Protein AF-A0A429XKH0-F1 (afdb_monomer_lite)

Organism: NCBI:txid2602574

Radius of gyration: 14.29 Å; chains: 1; bounding box: 34×18×40 Å

InterPro domains:
  IPR036291 NAD(P)-binding domain superfamily [SSF51735] (3-70)

Sequence (75 aa):
MDCDKITEVLFHNINIQLIIVKHFINKMQAVSIGNIINVINFLAFRPFPYLTLYSATQSFLLNSFEGIAKVSRKK

Foldseek 3Di:
DDPVVLVVLLCVLAVVLVVVCVVCLVVCLVVVHDDDDDDADPLLVPPDPPCNSVSVSRVVVVVVVVVVVVVSVVD

Secondary structure (DSSP, 8-state):
--HHHHHHHHIIIIIHHHHHHHHHHHHHHHTT---------GGGTS--TT-HHHHHHHHHHHHHHHHHHHHHTT-

pLDDT: mean 90.42, std 6.55, range [54.69, 95.31]

Structure (mmCIF, N/CA/C/O backbone):
data_AF-A0A429XKH0-F1
#
_entry.id   AF-A0A429XKH0-F1
#
loop_
_atom_site.group_PDB
_atom_site.id
_atom_site.type_symbol
_atom_site.label_atom_id
_atom_site.label_alt_id
_atom_site.label_comp_id
_atom_site.label_asym_id
_atom_site.label_entity_id
_atom_site.label_seq_id
_atom_site.pdbx_PDB_ins_code
_atom_site.Cartn_x
_atom_site.Cartn_y
_atom_site.Cartn_z
_atom_site.occupancy
_atom_site.B_iso_or_equiv
_atom_site.auth_seq_id
_atom_site.auth_comp_id
_atom_site.auth_asym_id
_atom_site.auth_atom_id
_atom_site.pdbx_PDB_model_num
ATOM 1 N N . MET A 1 1 ? 7.119 -1.480 -23.461 1.00 63.69 1 MET A N 1
ATOM 2 C CA . MET A 1 1 ? 6.426 -1.630 -22.165 1.00 63.69 1 MET A CA 1
ATOM 3 C C . MET A 1 1 ? 5.082 -2.244 -22.495 1.00 63.69 1 MET A C 1
ATOM 5 O O . MET A 1 1 ? 4.389 -1.685 -23.330 1.00 63.69 1 MET A O 1
ATOM 9 N N . ASP A 1 2 ? 4.811 -3.443 -21.994 1.00 86.56 2 ASP A N 1
ATOM 10 C CA . ASP A 1 2 ? 3.629 -4.225 -22.368 1.00 86.56 2 ASP A CA 1
ATOM 11 C C . ASP A 1 2 ? 2.436 -3.812 -21.494 1.00 86.56 2 ASP A C 1
ATOM 13 O O . ASP A 1 2 ? 2.554 -3.807 -20.265 1.00 86.56 2 ASP A O 1
ATOM 17 N N . CYS A 1 3 ? 1.327 -3.416 -22.117 1.00 86.75 3 CYS A N 1
ATOM 18 C CA . CYS A 1 3 ? 0.134 -2.925 -21.425 1.00 86.75 3 CYS A CA 1
ATOM 19 C C . CYS A 1 3 ? -0.469 -3.974 -20.485 1.00 86.75 3 CYS A C 1
ATOM 21 O O . CYS A 1 3 ? -0.952 -3.620 -19.403 1.00 86.75 3 CYS A O 1
ATOM 23 N N . ASP A 1 4 ? -0.373 -5.251 -20.846 1.00 90.88 4 ASP A N 1
ATOM 24 C CA . ASP A 1 4 ? -0.926 -6.338 -20.041 1.00 90.88 4 ASP A CA 1
ATOM 25 C C . ASP A 1 4 ? -0.145 -6.483 -18.731 1.00 90.88 4 ASP A C 1
ATOM 27 O O . ASP A 1 4 ? -0.725 -6.509 -17.644 1.00 90.88 4 ASP A O 1
ATOM 31 N N . LYS A 1 5 ? 1.189 -6.412 -18.811 1.00 87.12 5 LYS A N 1
ATOM 32 C CA . LYS A 1 5 ? 2.069 -6.432 -17.632 1.00 87.12 5 LYS A CA 1
ATOM 33 C C . LYS A 1 5 ? 1.860 -5.225 -16.723 1.00 87.12 5 LYS A C 1
ATOM 35 O O . LYS A 1 5 ? 1.932 -5.355 -15.504 1.00 87.12 5 LYS A O 1
ATOM 40 N N . ILE A 1 6 ? 1.607 -4.040 -17.288 1.00 88.94 6 ILE A N 1
ATOM 41 C CA . ILE A 1 6 ? 1.286 -2.849 -16.482 1.00 88.94 6 ILE A CA 1
ATOM 42 C C . ILE A 1 6 ? 0.010 -3.098 -15.682 1.00 88.94 6 ILE A C 1
ATOM 44 O O . ILE A 1 6 ? -0.032 -2.841 -14.477 1.00 88.94 6 ILE A O 1
ATOM 48 N N . THR A 1 7 ? -1.019 -3.603 -16.356 1.00 90.06 7 THR A N 1
ATOM 49 C CA . THR A 1 7 ? -2.332 -3.848 -15.759 1.00 90.06 7 THR A CA 1
ATOM 50 C C . THR A 1 7 ? -2.239 -4.887 -14.650 1.00 90.06 7 THR A C 1
ATOM 52 O O . THR A 1 7 ? -2.788 -4.676 -13.570 1.00 90.06 7 THR A O 1
ATOM 55 N N . GLU A 1 8 ? -1.474 -5.955 -14.866 1.00 90.75 8 GLU A N 1
ATOM 56 C CA . GLU A 1 8 ? -1.204 -6.981 -13.859 1.00 90.75 8 GLU A CA 1
ATOM 57 C C . GLU A 1 8 ? -0.513 -6.400 -12.613 1.00 90.75 8 GLU A C 1
ATOM 59 O O . GLU A 1 8 ? -0.976 -6.609 -11.487 1.00 90.75 8 GLU A O 1
ATOM 64 N N . VAL A 1 9 ? 0.542 -5.596 -12.798 1.00 88.31 9 VAL A N 1
ATOM 65 C CA . VAL A 1 9 ? 1.269 -4.940 -11.696 1.00 88.31 9 VAL A CA 1
ATOM 66 C C . VAL A 1 9 ? 0.355 -4.006 -10.903 1.00 88.31 9 VAL A C 1
ATOM 68 O O . VAL A 1 9 ? 0.408 -3.999 -9.670 1.00 88.31 9 VAL A O 1
ATOM 71 N N . LEU A 1 10 ? -0.492 -3.228 -11.581 1.00 91.00 10 LEU A N 1
ATOM 72 C CA . LEU A 1 10 ? -1.459 -2.343 -10.930 1.00 91.00 10 LEU A CA 1
ATOM 73 C C . LEU A 1 10 ? -2.531 -3.139 -10.182 1.00 91.00 10 LEU A C 1
ATOM 75 O O . LEU A 1 10 ? -2.873 -2.806 -9.045 1.00 91.00 10 LEU A O 1
ATOM 79 N N . PHE A 1 11 ? -3.055 -4.201 -10.790 1.00 90.56 11 PHE A N 1
ATOM 80 C CA . PHE A 1 11 ? -4.064 -5.045 -10.167 1.00 90.56 11 PHE A CA 1
ATOM 81 C C . PHE A 1 11 ? -3.531 -5.689 -8.885 1.00 90.56 11 PHE A C 1
ATOM 83 O O . PHE A 1 11 ? -4.136 -5.540 -7.821 1.00 90.56 11 PHE A O 1
ATOM 90 N N . HIS A 1 12 ? -2.362 -6.323 -8.958 1.00 87.25 12 HIS A N 1
ATOM 91 C CA . HIS A 1 12 ? -1.794 -7.040 -7.825 1.00 87.25 12 HIS A CA 1
ATOM 92 C C . HIS A 1 12 ? -1.371 -6.107 -6.684 1.00 87.25 12 HIS A C 1
ATOM 94 O O . HIS A 1 12 ? -1.732 -6.336 -5.530 1.00 87.25 12 HIS A O 1
ATOM 100 N N . ASN A 1 13 ? -0.640 -5.030 -6.994 1.00 89.19 13 ASN A N 1
ATOM 101 C CA . ASN A 1 13 ? -0.105 -4.158 -5.949 1.00 89.19 13 ASN A CA 1
ATOM 102 C C . ASN A 1 13 ? -1.183 -3.256 -5.343 1.00 89.19 13 ASN A C 1
ATOM 104 O O . ASN A 1 13 ? -1.183 -3.055 -4.136 1.00 89.19 13 ASN A O 1
ATOM 108 N N . ILE A 1 14 ? -2.115 -2.730 -6.143 1.00 94.12 14 ILE A N 1
ATOM 109 C CA . ILE A 1 14 ? -3.089 -1.745 -5.655 1.00 94.12 14 ILE A CA 1
ATOM 110 C C . ILE A 1 14 ? -4.415 -2.400 -5.262 1.00 94.12 14 ILE A C 1
ATOM 112 O O . ILE A 1 14 ? -4.870 -2.253 -4.125 1.00 94.12 14 ILE A O 1
ATOM 116 N N . ASN A 1 15 ? -5.060 -3.108 -6.193 1.00 92.94 15 ASN A N 1
ATOM 117 C CA . ASN A 1 15 ? -6.460 -3.506 -6.020 1.00 92.94 15 ASN A CA 1
ATOM 118 C C . ASN A 1 15 ? -6.627 -4.509 -4.881 1.00 92.94 15 ASN A C 1
ATOM 120 O O . ASN A 1 15 ? -7.508 -4.330 -4.041 1.00 92.94 15 ASN A O 1
ATOM 124 N N . ILE A 1 16 ? -5.760 -5.521 -4.811 1.00 90.69 16 ILE A N 1
ATOM 125 C CA . ILE A 1 16 ? -5.836 -6.556 -3.771 1.00 90.69 16 ILE A CA 1
ATOM 126 C C . ILE A 1 16 ? -5.771 -5.925 -2.374 1.00 90.69 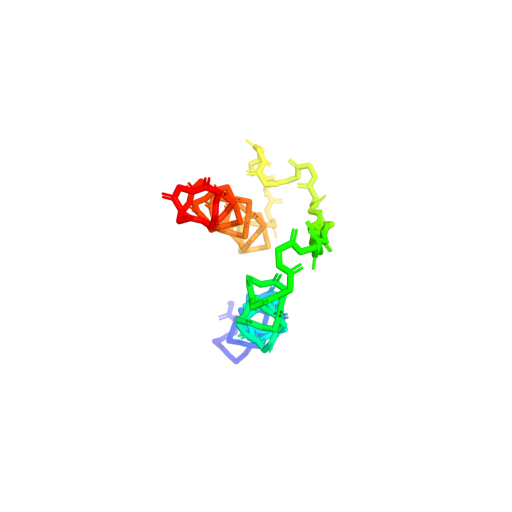16 ILE A C 1
ATOM 128 O O . ILE A 1 16 ? -6.602 -6.227 -1.516 1.00 90.69 16 ILE A O 1
ATOM 132 N N . GLN A 1 17 ? -4.839 -4.996 -2.158 1.00 91.81 17 GLN A N 1
ATOM 133 C CA . GLN A 1 17 ? -4.663 -4.351 -0.857 1.00 91.81 17 GLN A CA 1
ATOM 134 C C . GLN A 1 17 ? -5.884 -3.510 -0.467 1.00 91.81 17 GLN A C 1
ATOM 136 O O . GLN A 1 17 ? -6.386 -3.629 0.652 1.00 91.81 17 GLN A O 1
ATOM 141 N N . LEU A 1 18 ? -6.418 -2.711 -1.395 1.00 92.94 18 LEU A N 1
ATOM 142 C CA . LEU A 1 18 ? -7.617 -1.908 -1.142 1.00 92.94 18 LEU A CA 1
ATOM 143 C C . LEU A 1 18 ? -8.859 -2.769 -0.882 1.00 92.94 18 LEU A C 1
ATOM 145 O O . LEU A 1 18 ? -9.678 -2.415 -0.031 1.00 92.94 18 LEU A O 1
ATOM 149 N N . ILE A 1 19 ? -9.002 -3.900 -1.578 1.00 93.44 19 ILE A N 1
ATOM 150 C CA . ILE A 1 19 ? -10.110 -4.842 -1.370 1.00 93.44 19 ILE A CA 1
ATOM 151 C C . ILE A 1 19 ? -10.053 -5.425 0.044 1.00 93.44 19 ILE A C 1
ATOM 153 O O . ILE A 1 19 ? -11.078 -5.450 0.727 1.00 93.44 19 ILE A O 1
ATOM 157 N N . ILE A 1 20 ? -8.868 -5.836 0.507 1.00 92.00 20 ILE A N 1
ATOM 158 C CA . ILE A 1 20 ? -8.674 -6.358 1.867 1.00 92.00 20 ILE A CA 1
ATOM 159 C C . ILE A 1 20 ? -9.055 -5.292 2.898 1.00 92.00 20 ILE A C 1
ATOM 161 O O . ILE A 1 20 ? -9.872 -5.557 3.782 1.00 92.00 20 ILE A O 1
ATOM 165 N N . VAL A 1 21 ? -8.541 -4.066 2.756 1.00 94.00 21 VAL A N 1
ATOM 166 C CA . VAL A 1 21 ? -8.884 -2.966 3.670 1.00 94.00 21 VAL A CA 1
ATOM 167 C C . VAL A 1 21 ? -10.388 -2.720 3.685 1.00 94.00 21 VAL A C 1
ATOM 169 O O . VAL A 1 21 ? -10.992 -2.699 4.756 1.00 94.00 21 VAL A O 1
ATOM 172 N N . LYS A 1 22 ? -11.015 -2.604 2.511 1.00 92.81 22 LYS A N 1
ATOM 173 C CA . LYS A 1 22 ? -12.463 -2.403 2.384 1.00 92.81 22 LYS A CA 1
ATOM 174 C C . LYS A 1 22 ? -13.261 -3.522 3.057 1.00 92.81 22 LYS A C 1
ATOM 176 O O . LYS A 1 22 ? -14.299 -3.245 3.655 1.00 92.81 22 LYS A O 1
ATOM 181 N N . HIS A 1 23 ? -12.795 -4.767 2.971 1.00 93.94 23 HIS A N 1
ATOM 182 C CA . HIS A 1 23 ? -13.480 -5.912 3.563 1.00 93.94 23 HIS A CA 1
ATOM 183 C C . HIS A 1 23 ? -13.470 -5.877 5.100 1.00 93.94 23 HIS A C 1
ATOM 185 O O . HIS A 1 23 ? -14.486 -6.182 5.728 1.00 93.94 23 HIS A O 1
ATOM 191 N N . PHE A 1 24 ? -12.349 -5.488 5.716 1.00 93.62 24 PHE A N 1
ATOM 192 C CA . PHE A 1 24 ? -12.200 -5.531 7.175 1.00 93.62 24 PHE A CA 1
ATOM 193 C C . PHE A 1 24 ? -12.554 -4.223 7.888 1.00 93.62 24 PHE A C 1
ATOM 195 O O . PHE A 1 24 ? -13.003 -4.271 9.034 1.00 93.62 24 PHE A O 1
ATOM 202 N N . ILE A 1 25 ? -12.412 -3.067 7.234 1.00 92.56 25 ILE A N 1
ATOM 203 C CA . ILE A 1 25 ? -12.523 -1.763 7.903 1.00 92.56 25 ILE A CA 1
ATOM 204 C C . ILE A 1 25 ? -13.892 -1.531 8.551 1.00 92.56 25 ILE A C 1
ATOM 206 O O . ILE A 1 25 ? -13.956 -1.061 9.681 1.00 92.56 25 ILE A O 1
ATOM 210 N N . ASN A 1 26 ? -14.981 -1.947 7.898 1.00 90.50 26 ASN A N 1
ATOM 211 C CA . ASN A 1 26 ? -16.331 -1.794 8.447 1.00 90.50 26 ASN A CA 1
ATOM 212 C C . ASN A 1 26 ? -16.530 -2.638 9.715 1.00 90.50 26 ASN A C 1
ATOM 214 O O . ASN A 1 26 ? -17.142 -2.176 10.674 1.00 90.50 26 ASN A O 1
ATOM 218 N N . LYS A 1 27 ? -15.987 -3.865 9.739 1.00 93.44 27 LYS A N 1
ATOM 219 C CA . LYS A 1 27 ? -16.057 -4.740 10.918 1.00 93.44 27 LYS A CA 1
ATOM 220 C C . LYS A 1 27 ? -15.235 -4.168 12.071 1.00 93.44 27 LYS A C 1
ATOM 222 O O . LYS A 1 27 ? -15.723 -4.148 13.191 1.00 93.44 27 LYS A O 1
ATOM 227 N N . MET A 1 28 ? -14.031 -3.666 11.784 1.00 93.69 28 MET A N 1
ATOM 228 C CA . MET A 1 28 ? -13.161 -3.030 12.782 1.00 93.69 28 MET A CA 1
ATOM 229 C C . MET A 1 28 ? -13.800 -1.771 13.383 1.00 93.69 28 MET A C 1
ATOM 231 O O . MET A 1 28 ? -13.723 -1.560 14.589 1.00 93.69 28 MET A O 1
ATOM 235 N N . GLN A 1 29 ? -14.477 -0.962 12.560 1.00 90.81 29 GLN A N 1
ATOM 236 C CA . GLN A 1 29 ? -15.213 0.216 13.026 1.00 90.81 29 GLN A CA 1
ATOM 237 C C . GLN A 1 29 ? -16.411 -0.152 13.904 1.00 90.81 29 GLN A C 1
ATOM 239 O O . GLN A 1 29 ? -16.639 0.503 14.912 1.00 90.81 29 GLN A O 1
ATOM 244 N N . ALA A 1 30 ? -17.151 -1.211 13.562 1.00 92.06 30 ALA A N 1
ATOM 245 C CA . ALA A 1 30 ? -18.318 -1.636 14.336 1.00 92.06 30 ALA A CA 1
ATOM 246 C C . ALA A 1 30 ? -17.972 -2.076 15.770 1.00 92.06 30 ALA A C 1
ATOM 248 O O . ALA A 1 30 ? -18.798 -1.935 16.666 1.00 92.06 30 ALA A O 1
ATOM 249 N N . VAL A 1 31 ? -16.763 -2.603 15.987 1.00 93.44 31 VAL A N 1
ATOM 250 C CA . VAL A 1 31 ? -16.281 -3.042 17.310 1.00 93.44 31 VAL A CA 1
ATOM 251 C C . VAL A 1 31 ? -15.301 -2.054 17.952 1.00 93.44 31 VAL A C 1
ATOM 253 O O . VAL A 1 31 ? -14.751 -2.348 19.010 1.00 93.44 31 VAL A O 1
ATOM 256 N N . SER A 1 32 ? -15.051 -0.905 17.308 1.00 89.06 32 SER A N 1
ATOM 257 C CA . SER A 1 32 ? -14.074 0.121 17.714 1.00 89.06 32 SER A CA 1
ATOM 258 C C . SER A 1 32 ? -12.667 -0.415 18.019 1.00 89.06 32 SER A C 1
ATOM 260 O O . SER A 1 32 ? -11.904 0.192 18.770 1.00 89.06 32 SER A O 1
ATOM 262 N N . ILE A 1 33 ? -12.313 -1.565 17.441 1.00 90.25 33 ILE A N 1
ATOM 263 C CA . ILE A 1 33 ? -11.065 -2.289 17.684 1.00 90.25 33 ILE A CA 1
ATOM 264 C C . ILE A 1 33 ? -10.580 -2.872 16.358 1.00 90.25 33 ILE A C 1
ATOM 266 O O . ILE A 1 33 ? -11.301 -3.573 15.649 1.00 90.25 33 ILE A O 1
ATOM 270 N N . GLY A 1 34 ? -9.319 -2.609 16.032 1.00 91.06 34 GLY A N 1
ATOM 271 C CA . GLY A 1 34 ? -8.659 -3.167 14.861 1.00 91.06 34 GLY A CA 1
ATOM 272 C C . GLY A 1 34 ? -7.459 -2.333 14.446 1.00 91.06 34 GLY A C 1
ATOM 273 O O . GLY A 1 34 ? -7.429 -1.121 14.652 1.00 91.06 34 GLY A O 1
ATOM 274 N N . ASN A 1 35 ? -6.462 -2.985 13.856 1.00 92.38 35 ASN A N 1
ATOM 275 C CA . ASN A 1 35 ? -5.303 -2.311 13.292 1.00 92.38 35 ASN A CA 1
ATOM 276 C C . ASN A 1 35 ? -5.003 -2.884 11.907 1.00 92.38 35 ASN A C 1
ATOM 278 O O . ASN A 1 35 ? -5.076 -4.096 11.705 1.00 92.38 35 ASN A O 1
ATOM 282 N N . ILE A 1 36 ? -4.665 -2.009 10.965 1.00 92.94 36 ILE A N 1
ATOM 283 C CA . ILE A 1 36 ? -4.257 -2.382 9.612 1.00 92.94 36 ILE A CA 1
ATOM 284 C C . ILE A 1 36 ? -2.836 -1.870 9.423 1.00 92.94 36 ILE A C 1
ATOM 286 O O . ILE A 1 36 ? -2.579 -0.677 9.573 1.00 92.94 36 ILE A O 1
ATOM 290 N N . ILE A 1 37 ? -1.924 -2.775 9.081 1.00 92.62 37 ILE A N 1
ATOM 291 C CA . ILE A 1 37 ? -0.525 -2.447 8.816 1.00 92.62 37 ILE A CA 1
ATOM 292 C C . ILE A 1 37 ? -0.283 -2.614 7.321 1.00 92.62 37 ILE A C 1
ATOM 294 O O . ILE A 1 37 ? -0.496 -3.694 6.774 1.00 92.62 37 ILE A O 1
ATOM 298 N N . ASN A 1 38 ? 0.152 -1.538 6.670 1.00 90.69 38 ASN A N 1
ATOM 299 C CA . ASN A 1 38 ? 0.588 -1.576 5.281 1.00 90.69 38 ASN A CA 1
ATOM 300 C C . ASN A 1 38 ? 2.099 -1.806 5.218 1.00 90.69 38 ASN A C 1
ATOM 302 O O . ASN A 1 38 ? 2.855 -1.079 5.864 1.00 90.69 38 ASN A O 1
ATOM 306 N N . VAL A 1 39 ? 2.537 -2.788 4.432 1.00 90.44 39 VAL A N 1
ATOM 307 C CA . VAL A 1 39 ? 3.959 -3.052 4.191 1.00 90.44 39 VAL A CA 1
ATOM 308 C C . VAL A 1 39 ? 4.324 -2.457 2.839 1.00 90.44 39 VAL A C 1
ATOM 310 O O . VAL A 1 39 ? 4.024 -3.031 1.795 1.00 90.44 39 VAL A O 1
ATOM 313 N N . ILE A 1 40 ? 4.967 -1.293 2.874 1.00 91.00 40 ILE A N 1
ATOM 314 C CA . ILE A 1 40 ? 5.392 -0.563 1.678 1.00 91.00 40 ILE A CA 1
ATOM 315 C C . ILE A 1 40 ? 6.909 -0.543 1.532 1.00 91.00 40 ILE A C 1
ATOM 317 O O . ILE A 1 40 ? 7.659 -0.651 2.503 1.00 91.00 40 ILE A O 1
ATOM 321 N N . ASN A 1 41 ? 7.360 -0.356 0.297 1.00 92.38 41 ASN A N 1
ATOM 322 C CA . ASN A 1 41 ? 8.772 -0.192 -0.023 1.00 92.38 41 ASN A CA 1
ATOM 323 C C . ASN A 1 41 ? 9.239 1.263 0.201 1.00 92.38 41 ASN A C 1
ATOM 325 O O . ASN A 1 41 ? 8.487 2.206 -0.042 1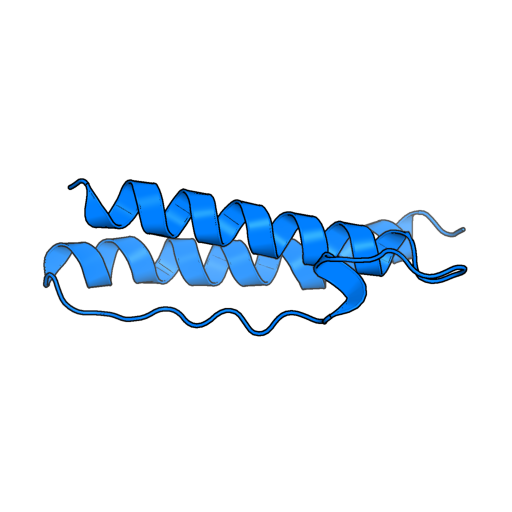.00 92.38 41 ASN A O 1
ATOM 329 N N . PHE A 1 42 ? 10.515 1.460 0.559 1.00 94.00 42 PHE A N 1
ATOM 330 C CA . PHE A 1 42 ? 11.185 2.771 0.571 1.00 94.00 42 PHE A CA 1
ATOM 331 C C . PHE A 1 42 ? 11.017 3.551 -0.749 1.00 94.00 42 PHE A C 1
ATOM 333 O O . PHE A 1 42 ? 10.940 4.781 -0.753 1.00 94.00 42 PHE A O 1
ATOM 340 N N . LEU A 1 43 ? 10.876 2.836 -1.868 1.00 94.19 43 LEU A N 1
ATOM 341 C CA . LEU A 1 43 ? 10.580 3.396 -3.187 1.00 94.19 43 LEU A CA 1
ATOM 342 C C . LEU A 1 43 ? 9.260 4.186 -3.273 1.00 94.19 43 LEU A C 1
ATOM 344 O O . LEU A 1 43 ? 9.063 4.901 -4.254 1.00 94.19 43 LEU A O 1
ATOM 348 N N . ALA A 1 44 ? 8.381 4.096 -2.267 1.00 93.69 44 ALA A N 1
ATOM 349 C CA . ALA A 1 44 ? 7.208 4.961 -2.127 1.00 93.69 44 ALA A CA 1
ATOM 350 C C . ALA A 1 44 ? 7.579 6.438 -1.903 1.00 93.69 44 ALA A C 1
ATOM 352 O O . ALA A 1 44 ? 6.808 7.326 -2.266 1.00 93.69 44 ALA A O 1
ATOM 353 N N . PHE A 1 45 ? 8.743 6.700 -1.302 1.00 93.56 45 PHE A N 1
ATOM 354 C CA . PHE A 1 45 ? 9.202 8.047 -0.954 1.00 93.56 45 PHE A CA 1
ATOM 355 C C . PHE A 1 45 ? 10.127 8.640 -2.012 1.00 93.56 45 PHE A C 1
ATOM 357 O O . PHE A 1 45 ? 10.150 9.855 -2.206 1.00 93.56 45 PHE A O 1
ATOM 364 N N . ARG A 1 46 ? 10.914 7.794 -2.687 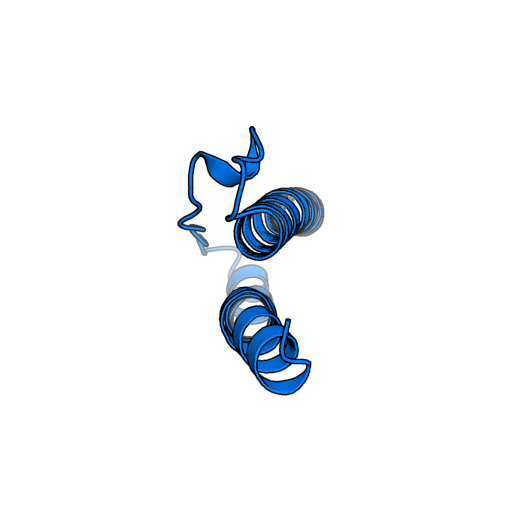1.00 92.88 46 ARG A N 1
ATOM 365 C CA . ARG A 1 46 ? 11.829 8.219 -3.748 1.00 92.88 46 ARG A CA 1
ATOM 366 C C . ARG A 1 46 ? 11.742 7.275 -4.948 1.00 92.88 46 ARG A C 1
ATOM 368 O O . ARG A 1 46 ? 12.047 6.092 -4.794 1.00 92.88 46 ARG A O 1
ATOM 375 N N . PRO A 1 47 ? 11.363 7.775 -6.138 1.00 89.12 47 PRO A N 1
ATOM 376 C CA . PRO A 1 47 ? 11.345 6.954 -7.337 1.00 89.12 47 PRO A CA 1
ATOM 377 C C . PRO A 1 47 ? 12.770 6.566 -7.737 1.00 89.12 47 PRO A C 1
ATOM 379 O O . PRO A 1 47 ? 13.707 7.348 -7.570 1.00 89.12 47 PRO A O 1
ATOM 382 N N . PHE A 1 48 ? 12.921 5.367 -8.295 1.00 90.06 48 PHE A N 1
ATOM 383 C CA . PHE A 1 48 ? 14.199 4.870 -8.799 1.00 90.06 48 PHE A CA 1
ATOM 384 C C . PHE A 1 48 ? 14.106 4.604 -10.308 1.00 90.06 48 PHE A C 1
ATOM 386 O O . PHE A 1 48 ? 13.051 4.149 -10.773 1.00 90.06 48 PHE A O 1
ATOM 393 N N . PRO A 1 49 ? 15.169 4.877 -11.092 1.00 91.75 49 PRO A N 1
ATOM 394 C CA . PRO A 1 49 ? 15.193 4.556 -12.516 1.00 91.75 49 PRO A CA 1
ATOM 395 C C . PRO A 1 49 ? 14.825 3.091 -12.772 1.00 91.75 49 PRO A C 1
ATOM 397 O O . PRO A 1 49 ? 15.152 2.215 -11.975 1.00 91.75 49 PRO A O 1
ATOM 400 N N . TYR A 1 50 ? 14.129 2.831 -13.881 1.00 90.62 50 TYR A N 1
ATOM 401 C CA . TYR A 1 50 ? 13.640 1.503 -14.294 1.00 90.62 50 TYR A CA 1
ATOM 402 C C . TYR A 1 50 ? 12.558 0.866 -13.401 1.00 90.62 50 TYR A C 1
ATOM 404 O O . TYR A 1 50 ? 11.968 -0.136 -13.796 1.00 90.62 50 TYR A O 1
ATOM 412 N N . LEU A 1 51 ? 12.227 1.465 -12.251 1.00 91.31 51 LEU A N 1
ATOM 413 C CA . LEU A 1 51 ? 11.187 0.989 -11.328 1.00 91.31 51 LEU A CA 1
ATOM 414 C C . LEU A 1 51 ? 10.019 1.970 -11.184 1.00 91.31 51 LEU A C 1
ATOM 416 O O . LEU A 1 51 ? 9.221 1.848 -10.260 1.00 91.31 51 LEU A O 1
ATOM 420 N N . THR A 1 52 ? 9.878 2.922 -12.108 1.00 91.12 52 THR A N 1
ATOM 421 C CA . THR A 1 52 ? 8.900 4.016 -12.020 1.00 91.12 52 THR A CA 1
ATOM 422 C C . THR A 1 52 ? 7.469 3.532 -11.784 1.00 91.12 52 THR A C 1
ATOM 424 O O . THR A 1 52 ? 6.792 4.073 -10.914 1.00 91.12 52 THR A O 1
ATOM 427 N N . LEU A 1 53 ? 7.019 2.492 -12.499 1.00 91.25 53 LEU A N 1
ATOM 428 C CA . LEU A 1 53 ? 5.674 1.936 -12.312 1.00 91.25 53 LEU A CA 1
ATOM 429 C C . LEU A 1 53 ? 5.496 1.374 -10.897 1.00 91.25 53 LEU A C 1
ATOM 431 O O . LEU A 1 53 ? 4.521 1.689 -10.222 1.00 91.25 53 LEU A O 1
ATOM 435 N N . TYR A 1 54 ? 6.459 0.579 -10.430 1.00 91.25 54 TYR A N 1
ATOM 436 C CA . TYR A 1 54 ? 6.416 -0.005 -9.095 1.00 91.25 54 TYR A CA 1
ATOM 437 C C . TYR A 1 54 ? 6.474 1.073 -8.005 1.00 91.25 54 TYR A C 1
ATOM 439 O O . TYR A 1 54 ? 5.608 1.091 -7.130 1.00 91.25 54 TYR A O 1
ATOM 447 N N . SER A 1 55 ? 7.411 2.024 -8.094 1.00 93.94 55 SER A N 1
ATOM 448 C CA . SER A 1 55 ? 7.486 3.184 -7.195 1.00 93.94 55 SER A CA 1
ATOM 449 C C . SER A 1 55 ? 6.156 3.935 -7.129 1.00 93.94 55 SER A C 1
ATOM 451 O O . SER A 1 55 ? 5.662 4.187 -6.034 1.00 93.94 55 SER A O 1
ATOM 453 N N . ALA A 1 56 ? 5.525 4.209 -8.277 1.00 93.00 56 ALA A N 1
ATOM 454 C CA . ALA A 1 56 ? 4.228 4.879 -8.326 1.00 93.00 56 ALA A CA 1
ATOM 455 C C . ALA A 1 56 ? 3.130 4.088 -7.592 1.00 93.00 56 ALA A C 1
ATOM 457 O O . ALA A 1 56 ? 2.352 4.682 -6.843 1.00 93.00 56 ALA A O 1
ATOM 458 N N . THR A 1 57 ? 3.088 2.755 -7.735 1.00 94.56 57 THR A N 1
ATOM 459 C CA . THR A 1 57 ? 2.120 1.928 -6.986 1.00 94.56 57 THR A CA 1
ATOM 460 C C . THR A 1 57 ? 2.329 2.010 -5.473 1.00 94.56 57 THR A C 1
ATOM 462 O O . THR A 1 57 ? 1.362 2.137 -4.724 1.00 94.56 57 THR A O 1
ATOM 465 N N . GLN A 1 58 ? 3.582 2.005 -5.013 1.00 94.19 58 GLN A N 1
ATOM 466 C CA . GLN A 1 58 ? 3.919 2.081 -3.591 1.00 94.19 58 GLN A CA 1
ATOM 467 C C . GLN A 1 58 ? 3.602 3.467 -3.009 1.00 94.19 58 GLN A C 1
ATOM 469 O O . GLN A 1 58 ? 3.015 3.562 -1.930 1.00 94.19 58 GLN A O 1
ATOM 474 N N . SER A 1 59 ? 3.900 4.542 -3.748 1.00 95.31 59 SER A N 1
ATOM 475 C CA . SER A 1 59 ? 3.506 5.906 -3.371 1.00 95.31 59 SER A CA 1
ATOM 476 C C . SER A 1 59 ? 1.985 6.051 -3.279 1.00 95.31 59 SER A C 1
ATOM 478 O O . SER A 1 59 ? 1.482 6.669 -2.340 1.00 95.31 59 SER A O 1
ATOM 480 N N . PHE A 1 60 ? 1.232 5.465 -4.215 1.00 94.81 60 PHE A N 1
ATOM 481 C CA . PHE A 1 60 ? -0.232 5.482 -4.179 1.00 94.81 60 PHE A CA 1
ATOM 482 C C . PHE A 1 60 ? -0.782 4.798 -2.919 1.00 94.81 60 PHE A C 1
ATOM 484 O O . PHE A 1 60 ? -1.647 5.357 -2.239 1.00 94.81 60 PHE A O 1
ATOM 491 N N . LEU A 1 61 ? -0.272 3.609 -2.588 1.00 94.88 61 LEU A N 1
ATOM 492 C CA . LEU A 1 61 ? -0.695 2.854 -1.407 1.00 94.88 61 LEU A CA 1
ATOM 493 C C . LEU A 1 61 ? -0.402 3.596 -0.103 1.00 94.88 61 LEU A C 1
ATOM 495 O O . LEU A 1 61 ? -1.271 3.644 0.766 1.00 94.88 61 LEU A O 1
ATOM 499 N N . LEU A 1 62 ? 0.782 4.204 0.020 1.00 95.12 62 LEU A N 1
ATOM 500 C CA . LEU A 1 62 ? 1.146 5.018 1.182 1.00 95.12 62 LEU A CA 1
ATOM 501 C C . LEU A 1 62 ? 0.113 6.132 1.412 1.00 95.12 62 LEU A C 1
ATOM 503 O O . LEU A 1 62 ? -0.542 6.163 2.454 1.00 95.12 62 LEU A O 1
ATOM 507 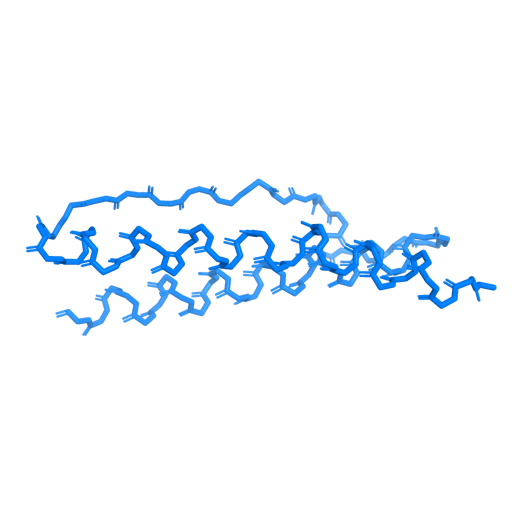N N . ASN A 1 63 ? -0.098 6.982 0.404 1.00 95.00 63 ASN A N 1
ATOM 508 C CA . ASN A 1 63 ? -1.030 8.110 0.499 1.00 95.00 63 ASN A CA 1
ATOM 509 C C . ASN A 1 63 ? -2.474 7.647 0.754 1.00 95.00 63 ASN A C 1
ATOM 511 O O . ASN A 1 63 ? -3.207 8.253 1.539 1.00 95.00 63 ASN A O 1
ATOM 515 N N . SER A 1 64 ? -2.889 6.550 0.117 1.00 93.81 64 SER A N 1
ATOM 516 C CA . SER A 1 64 ? -4.235 5.996 0.290 1.00 93.81 64 SER A CA 1
ATOM 517 C C . SER A 1 64 ? -4.476 5.530 1.724 1.00 93.81 64 SER A C 1
ATOM 519 O O . SER A 1 64 ? -5.511 5.848 2.308 1.00 93.81 64 SER A O 1
ATOM 521 N N . PHE A 1 65 ? -3.522 4.814 2.324 1.00 94.31 65 PHE A N 1
ATOM 522 C CA . PHE A 1 65 ? -3.655 4.321 3.696 1.00 94.31 65 PHE A CA 1
ATOM 523 C C . PHE A 1 65 ? -3.575 5.442 4.733 1.00 94.31 65 PHE A C 1
ATOM 525 O O . PHE A 1 65 ? -4.321 5.397 5.710 1.00 94.31 65 PHE A O 1
ATOM 532 N N . GLU A 1 66 ? -2.752 6.471 4.517 1.00 93.31 66 GLU A N 1
ATOM 533 C CA . GLU A 1 66 ? -2.756 7.675 5.360 1.00 93.31 66 GLU A CA 1
ATOM 534 C C . GLU A 1 66 ? -4.120 8.379 5.327 1.00 93.31 66 GLU A C 1
ATOM 536 O O . GLU A 1 66 ? -4.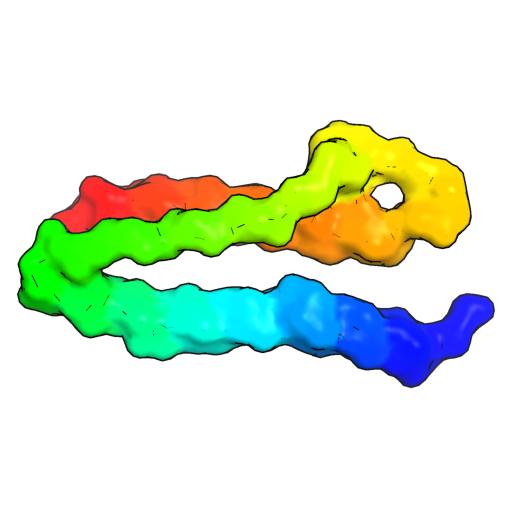673 8.735 6.375 1.00 93.31 66 GLU A O 1
ATOM 541 N N . GLY A 1 67 ? -4.707 8.517 4.133 1.00 93.69 67 GLY A N 1
ATOM 542 C CA . GLY A 1 67 ? -6.055 9.052 3.955 1.00 93.69 67 GLY A CA 1
ATOM 543 C C . GLY A 1 67 ? -7.113 8.215 4.676 1.00 93.69 67 GLY A C 1
ATOM 544 O O . GLY A 1 67 ? -7.919 8.756 5.437 1.00 93.69 67 GLY A O 1
ATOM 545 N N . ILE A 1 68 ? -7.075 6.891 4.503 1.00 92.06 68 ILE A N 1
ATOM 546 C CA . ILE A 1 68 ? -7.996 5.955 5.162 1.00 92.06 68 ILE A CA 1
ATOM 547 C C . ILE A 1 68 ? -7.854 6.032 6.684 1.00 92.06 68 ILE A C 1
ATOM 549 O O . ILE A 1 68 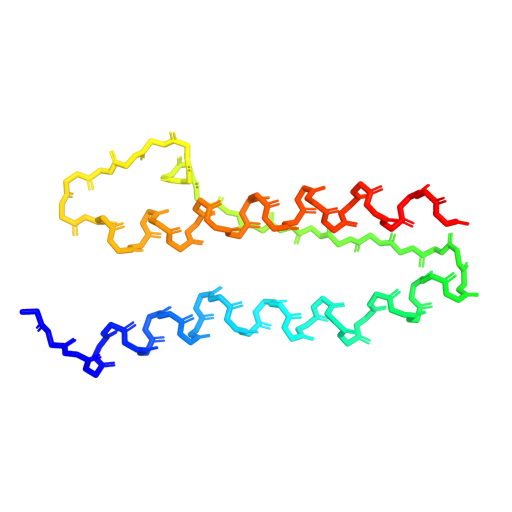? -8.867 6.154 7.369 1.00 92.06 68 ILE A O 1
ATOM 553 N N . ALA A 1 69 ? -6.631 6.022 7.220 1.00 91.12 69 ALA A N 1
ATOM 554 C CA . ALA A 1 69 ? -6.374 6.116 8.657 1.00 91.12 69 ALA A CA 1
ATOM 555 C C . ALA A 1 69 ? -6.893 7.434 9.253 1.00 91.12 69 ALA A C 1
ATOM 557 O O . ALA A 1 69 ? -7.429 7.461 10.362 1.00 91.12 69 ALA A O 1
ATOM 558 N N . LYS A 1 70 ? -6.766 8.539 8.511 1.00 91.44 70 LYS A N 1
ATOM 559 C CA . LYS A 1 70 ? -7.284 9.846 8.931 1.00 91.44 70 LYS A CA 1
ATOM 560 C C . LYS A 1 70 ? -8.812 9.889 8.936 1.00 91.44 70 LYS A C 1
ATOM 562 O O . LYS A 1 70 ? -9.391 10.499 9.832 1.00 91.44 70 LYS A O 1
ATOM 567 N N . VAL A 1 71 ? -9.463 9.275 7.947 1.00 88.75 71 VAL A N 1
ATOM 568 C CA . VAL A 1 71 ? -10.931 9.220 7.855 1.00 88.75 71 VAL A CA 1
ATOM 569 C C . VAL A 1 71 ? -11.515 8.256 8.886 1.00 88.75 71 VAL A C 1
ATOM 571 O O . VAL A 1 71 ? -12.532 8.568 9.502 1.00 88.75 71 VAL A O 1
ATOM 574 N N . SER A 1 72 ? -10.877 7.106 9.108 1.00 85.44 72 SER A N 1
ATOM 575 C CA . SER A 1 72 ? -11.395 6.064 9.996 1.00 85.44 72 SER A CA 1
ATOM 576 C C . SER A 1 72 ? -11.330 6.432 11.477 1.00 85.44 72 SER A C 1
ATOM 578 O O . SER A 1 72 ? -12.192 5.980 12.219 1.00 85.44 72 SER A O 1
ATOM 580 N N . ARG A 1 73 ? -10.367 7.267 11.892 1.00 78.25 73 ARG A N 1
ATOM 581 C CA . ARG A 1 73 ? -10.218 7.763 13.276 1.00 78.25 73 ARG A CA 1
ATOM 582 C C . ARG A 1 73 ? -11.110 8.959 13.631 1.00 78.25 73 ARG A C 1
ATOM 584 O O . ARG A 1 73 ? -11.133 9.364 14.785 1.00 78.25 73 ARG A O 1
ATOM 591 N N . LYS A 1 74 ? -11.761 9.586 12.644 1.00 66.12 74 LYS A N 1
ATOM 592 C CA . LYS A 1 74 ? -12.632 10.761 12.845 1.00 66.12 74 LYS A CA 1
ATOM 593 C C . LYS A 1 74 ? -14.113 10.410 13.033 1.00 66.12 74 LYS A C 1
ATOM 595 O O . LYS A 1 74 ? -14.904 11.321 13.264 1.00 66.12 74 LYS A O 1
ATOM 600 N N . LYS A 1 75 ? -14.477 9.140 12.866 1.00 54.69 75 LYS A N 1
ATOM 601 C CA . LYS A 1 75 ? -15.797 8.600 13.206 1.00 54.69 75 LYS A CA 1
ATOM 602 C C . LYS A 1 75 ? -15.748 8.020 14.608 1.00 54.69 75 LYS A C 1
ATOM 604 O O . LYS A 1 75 ? -16.783 8.137 15.289 1.00 54.69 75 LYS A O 1
#

=== Feature glossary ===
A reading guide for the features in this record.

Start from the sequence.

  · Sequence gives the chain of amino acids in standard one-letter code (A=alanine, C=cysteine, …, Y=tyrosine), read N→C. It is the only feature that is directly encoded by the gene; all structural features are derived from the folded form of this sequence.

Fold it, and you get atomic coordinates and the backbone conformation that goes with them.

  · Structure coordinates are given as an mmCIF _atom_site loop: one row per atom with element, residue name, chain id, sequence number, and x/y/z position in Å. Only the four main-chain atoms per residue are included here; side chains are omitted to keep the record compact.

  · Backbone dihedral angles. Every residue except chain termini has a φ (preceding-C → N → Cα → C) and a ψ (N → Cα → C → next-N). They are reported in degrees following the IUPAC sign convention. Secondary structure is essentially a statement about which (φ, ψ) basin each residue occupies.

  · Eight-state secondary structure (DSSP): H is the canonical α-helix, G the tighter 3₁₀-helix, I the wider π-helix; E/B are β-structure, T and S are turns and bends, and '-' is everything else. DSSP derives these from the pattern of main-chain N–H···O=C hydrogen bonds, not from the sequence.

  · SS3 is a coarse helix/strand/coil call (letters a/b/c) made by the P-SEA algorithm from inter-Cα distances and dihedrals. It is less detailed than DSSP but needs only Cα positions.

Summarize the fold with a handful of shape descriptors and a per-residue structural alphabet.

  · Radius of gyration (Rg) is the root-mean-square distance of Cα atoms from their centroid — a single number for overall size and compactness. A globular domain of N residues has Rg ≈ 2.2·N^0.38 Å; an extended or disordered chain has a much larger Rg. The Cα contact count is the number of residue pairs whose Cα atoms are within 8 Å and are more than four positions apart in sequence — a standard proxy for tertiary packing density. The bounding box is the smallest axis-aligned box enclosing all Cα atoms.

  · 3Di is Foldseek's structural alphabet. Each residue is assigned one of twenty discrete states based on how its Cα sits relative to its spatial (not sequential) neighbors. Aligning 3Di strings finds structural homologs roughly as well as full 3D superposition, but orders of magnitude faster.

  · Solvent-accessible surface area (SASA) is the area in Å² traced out by the centre of a 1.4 Å probe sphere (a water molecule) rolled over the protein's van der Waals surface (Shrake–Rupley / Lee–Richards construction). Buried residues have near-zero SASA; fully exposed residues can exceed 200 Å². The total SASA scales roughly with the number of surface residues.

Ask how reliable the model is.

  · For AlphaFold models, the B-factor field carries pLDDT — the model's own estimate of local accuracy on a 0–100 scale. Regions with pLDDT<50 should be treated as essentially unmodeled; they often correspond to intrinsically disordered segments.

  · For experimental (PDB) structures, the B-factor (temperature factor) quantifies the positional spread of each atom in the crystal — a combination of thermal vibration and static disorder — in units of Å². High B-factors mark flexible loops or poorly resolved regions; low B-factors mark the rigid, well-ordered core.

  · Predicted Aligned Error (PAE) is an AlphaFold confidence matrix: entry (i, j) is the expected error in the position of residue j, in ångströms, when the prediction is superimposed on the true structure at residue i. Low PAE within a block of residues means that block is internally rigid and well-predicted; high PAE between two blocks means their relative placement is uncertain even if each block individually is confident.

Place it in context: what it resembles, what it is annotated as, and how it looks.

  · Structural nearest neighbors (via Foldseek easy-search vs the PDB). Reported per hit: target PDB id, E-value, and alignment TM-score. A TM-score above ~0.5 is the conventional threshold for 'same fold'.

  · Functional annotations link the protein to curated databases. InterPro entries identify conserved domains and families by matching the sequence against member-database signatures (Pfam, PROSITE, CDD, …). Gene Ontology (GO) terms describe molecular function, biological process, and cellular component in a controlled vocabulary. CATH places the structure in a hierarchical fold classification (Class/Architecture/Topology/Homologous-superfamily). The organism is the source species.

  · The contact map is a binary N×N matrix image: pixel (i, j) is dark where Cα_i and Cα_j are within 8 Å and |i−j|>4. Because the |i−j|>4 filter removes local helical contacts, off-diagonal stripes parallel to the main diagonal indicate parallel β-sheets; stripes perpendicular to it indicate antiparallel β-sheets. The Ramachandran plot scatters every residue's (φ, ψ) pair against the sterically allowed regions. The PAE heatmap renders the predicted-aligned-error matrix.

  · Six rendered views show the 3D structure from the faces of a cube — i.e. along ±x, ±y, ±z. Rendering representation is drawn randomly per protein from cartoon (secondary-structure ribbons), sticks (backbone bonds), or molecular surface; coloring is either N→C rainbow (blue at the N-terminus through red at the C-terminus) or one color per chain.